Protein AF-A0A0E3WT31-F1 (afdb_monomer_lite)

Secondary structure (DSSP, 8-state):
---------TT--HHHHHHS-HHHHHHHTTS-----EEEEEEEEEETTEEEEEEEEEE-SSHHHHHTT--EEEES-HHHHHHHHHHHHHHHHHHHTSS--

Sequence (100 aa):
MAAIEKVRLEGRTLGDIFKENFLRRIADTGENIFPISVAFVREFEKEGKSHASLITFSHQNNDEVKNKILHVESEDPELLELFLKIIEREQNVTGSKSES

Radius of gyration: 17.22 Å; chains: 1; bounding box: 46×36×42 Å

pLDDT: mean 82.82, std 13.2, range [35.94, 94.81]

Foldseek 3Di:
DDDDDDDDDPPDDVVNCVVPVNVVVVVVVVDPDDPFKDKDWDWDDDPNDIDIWMWMWGDPDPVCVVVVPIDIDIPDVVVSVVVVVVVVVVVVVVVVPPPD

Organism: NCBI:txid1434110

Structure (mmCIF, N/CA/C/O backbone):
data_AF-A0A0E3WT31-F1
#
_entry.id   AF-A0A0E3WT31-F1
#
loop_
_atom_site.group_PDB
_atom_site.id
_atom_site.type_symbol
_atom_site.label_atom_id
_atom_site.label_alt_id
_atom_site.label_comp_id
_atom_site.label_asym_id
_atom_site.label_entity_id
_atom_site.label_seq_id
_atom_site.pdbx_PDB_ins_code
_atom_site.Cartn_x
_atom_site.Cartn_y
_atom_site.Cartn_z
_atom_site.occupancy
_atom_site.B_iso_or_equiv
_atom_site.auth_seq_id
_atom_site.auth_comp_id
_atom_site.auth_asym_id
_atom_site.auth_atom_id
_atom_site.pdbx_PDB_model_num
ATOM 1 N N . MET A 1 1 ? -3.260 17.680 -22.208 1.00 50.50 1 MET A N 1
ATOM 2 C CA . MET A 1 1 ? -3.273 16.807 -21.014 1.00 50.50 1 MET A CA 1
ATOM 3 C C . MET A 1 1 ? -3.882 15.486 -21.436 1.00 50.50 1 MET A C 1
ATOM 5 O O . MET A 1 1 ? -4.963 15.517 -22.008 1.00 50.50 1 MET A O 1
ATOM 9 N N . ALA A 1 2 ? -3.182 14.366 -21.252 1.00 56.94 2 ALA A N 1
ATOM 10 C CA . ALA A 1 2 ? -3.791 13.056 -21.471 1.00 56.94 2 ALA A CA 1
ATOM 11 C C . ALA A 1 2 ? -4.898 12.856 -20.424 1.00 56.94 2 ALA A C 1
ATOM 13 O O . ALA A 1 2 ? -4.699 13.186 -19.254 1.00 56.94 2 ALA A O 1
ATOM 14 N N . ALA A 1 3 ? -6.072 12.390 -20.845 1.00 65.44 3 ALA A N 1
ATOM 15 C CA . ALA A 1 3 ? -7.140 12.058 -19.915 1.00 65.44 3 ALA A CA 1
ATOM 16 C C . ALA A 1 3 ? -6.700 10.849 -19.080 1.00 65.44 3 ALA A C 1
ATOM 18 O O . ALA A 1 3 ? -6.274 9.838 -19.634 1.00 65.44 3 ALA A O 1
ATOM 19 N N . ILE A 1 4 ? -6.773 10.964 -17.754 1.00 73.00 4 ILE A N 1
ATOM 20 C CA . ILE A 1 4 ? -6.567 9.820 -16.867 1.00 73.00 4 ILE A CA 1
ATOM 21 C C . ILE A 1 4 ? -7.850 8.997 -16.914 1.00 73.00 4 ILE A C 1
ATOM 23 O O . ILE A 1 4 ? -8.885 9.423 -16.397 1.00 73.00 4 ILE A O 1
ATOM 27 N N . GLU A 1 5 ? -7.789 7.833 -17.548 1.00 77.69 5 GLU A N 1
ATOM 28 C CA . GLU A 1 5 ? -8.890 6.881 -17.534 1.00 77.69 5 GLU A CA 1
ATOM 29 C C . GLU A 1 5 ? -8.915 6.163 -16.179 1.00 77.69 5 GLU A C 1
ATOM 31 O O . GLU A 1 5 ? -7.933 5.551 -15.756 1.00 77.69 5 GLU A O 1
ATOM 36 N N . LYS A 1 6 ? -10.033 6.280 -15.455 1.00 79.12 6 LYS A N 1
ATOM 37 C CA . LYS A 1 6 ? -10.244 5.556 -14.198 1.00 79.12 6 LYS A CA 1
ATOM 38 C C . LYS A 1 6 ? -10.943 4.239 -14.504 1.00 79.12 6 LYS A C 1
ATOM 40 O O . LYS A 1 6 ? -12.113 4.236 -14.874 1.00 79.12 6 LYS A O 1
ATOM 45 N N . VAL A 1 7 ? -10.241 3.129 -14.305 1.00 80.50 7 VAL A N 1
ATOM 46 C CA . VAL A 1 7 ? -10.810 1.785 -14.449 1.00 80.50 7 VAL A CA 1
ATOM 47 C C . VAL A 1 7 ? -11.404 1.337 -13.113 1.00 80.50 7 VAL A C 1
ATOM 49 O O . VAL A 1 7 ? -10.719 1.352 -12.091 1.00 80.50 7 VAL A O 1
ATOM 52 N N . ARG A 1 8 ? -12.675 0.918 -13.118 1.00 83.75 8 ARG A N 1
ATOM 53 C CA . ARG A 1 8 ? -13.337 0.274 -11.972 1.00 83.75 8 ARG A CA 1
ATOM 54 C C . ARG A 1 8 ? -13.506 -1.214 -12.266 1.00 83.75 8 ARG A C 1
ATOM 56 O O . ARG A 1 8 ? -14.142 -1.575 -13.249 1.00 83.75 8 ARG A O 1
ATOM 63 N N . LEU A 1 9 ? -12.955 -2.066 -11.405 1.00 83.19 9 LEU A N 1
ATOM 64 C CA . LEU A 1 9 ? -13.116 -3.518 -11.484 1.00 83.19 9 LEU A CA 1
ATOM 65 C C . LEU A 1 9 ? -14.089 -3.972 -10.395 1.00 83.19 9 LEU A C 1
ATOM 67 O O . LEU A 1 9 ? -13.726 -4.065 -9.226 1.00 83.19 9 LEU A O 1
ATOM 71 N N . GLU A 1 10 ? -15.343 -4.209 -10.767 1.00 89.62 10 GLU A N 1
ATOM 72 C CA . GLU A 1 10 ? -16.368 -4.683 -9.834 1.00 89.62 10 GLU A CA 1
ATOM 73 C C . GLU A 1 10 ? -16.242 -6.197 -9.603 1.00 89.62 10 GLU A C 1
ATOM 75 O O . GLU A 1 10 ? -15.893 -6.953 -10.509 1.00 89.62 10 GLU A O 1
ATOM 80 N N . GLY A 1 11 ? -16.494 -6.649 -8.371 1.00 88.00 11 GLY A N 1
ATOM 81 C CA . GLY A 1 11 ? -16.444 -8.071 -8.006 1.00 88.00 11 GLY A CA 1
ATOM 82 C C . GLY A 1 11 ? -15.041 -8.679 -7.877 1.00 88.00 11 GLY A C 1
ATOM 83 O O . GLY A 1 11 ? -14.934 -9.874 -7.617 1.00 88.00 11 GLY A O 1
ATOM 84 N N . ARG A 1 12 ? -13.970 -7.887 -8.029 1.00 83.56 12 ARG A N 1
ATOM 85 C CA . ARG A 1 12 ? -12.587 -8.306 -7.756 1.00 83.56 12 ARG A CA 1
ATOM 86 C C . ARG A 1 12 ? -11.998 -7.486 -6.619 1.00 83.56 12 ARG A C 1
ATOM 88 O O . ARG A 1 12 ? -12.034 -6.259 -6.654 1.00 83.56 12 ARG A O 1
ATOM 95 N N . THR A 1 13 ? -11.426 -8.158 -5.628 1.00 81.50 13 THR A N 1
ATOM 96 C CA . THR A 1 13 ? -10.678 -7.502 -4.550 1.00 81.50 13 THR A CA 1
ATOM 97 C C . THR A 1 13 ? -9.218 -7.295 -4.957 1.00 81.50 13 THR A C 1
ATOM 99 O O . THR A 1 13 ? -8.700 -7.991 -5.833 1.00 81.50 13 THR A O 1
ATOM 102 N N . LEU A 1 14 ? -8.506 -6.381 -4.285 1.00 77.69 14 LEU A N 1
ATOM 103 C CA . LEU A 1 14 ? -7.046 -6.282 -4.431 1.00 77.69 14 LEU A CA 1
ATOM 104 C C . LEU A 1 14 ? -6.365 -7.621 -4.119 1.00 77.69 14 LEU A C 1
ATOM 106 O O . LEU A 1 14 ? -5.411 -7.989 -4.794 1.00 77.69 14 LEU A O 1
ATOM 110 N N . GLY A 1 15 ? -6.883 -8.380 -3.147 1.00 77.25 15 GLY A N 1
ATOM 111 C CA . GLY A 1 15 ? -6.384 -9.713 -2.821 1.00 77.25 15 GLY A CA 1
ATOM 112 C C . GLY A 1 15 ? -6.494 -10.696 -3.988 1.00 77.25 15 GLY A C 1
ATOM 113 O O . GLY A 1 15 ? -5.577 -11.481 -4.198 1.00 77.25 15 GLY A O 1
ATOM 114 N N . ASP A 1 16 ? -7.562 -10.634 -4.784 1.00 82.50 16 ASP A N 1
ATOM 115 C CA . ASP A 1 16 ? -7.703 -11.470 -5.983 1.00 82.50 16 ASP A CA 1
ATOM 116 C C . ASP A 1 16 ? -6.686 -11.071 -7.056 1.00 82.50 16 ASP A C 1
ATOM 118 O O . ASP A 1 16 ? -6.064 -11.934 -7.673 1.00 82.50 16 ASP A O 1
ATOM 122 N N . ILE A 1 17 ? -6.457 -9.765 -7.222 1.00 82.12 17 ILE A N 1
ATOM 123 C CA . ILE A 1 17 ? -5.474 -9.225 -8.168 1.00 82.12 17 ILE A CA 1
ATOM 124 C C . ILE A 1 17 ? -4.050 -9.603 -7.754 1.00 82.12 17 ILE A C 1
ATOM 126 O O . ILE A 1 17 ? -3.287 -10.053 -8.596 1.00 82.12 17 ILE A O 1
ATOM 130 N N . PHE A 1 18 ? -3.685 -9.461 -6.478 1.00 78.38 18 PHE A N 1
ATOM 131 C CA . PHE A 1 18 ? -2.339 -9.782 -5.990 1.00 78.38 18 PHE A CA 1
ATOM 132 C C . PHE A 1 18 ? -2.083 -11.292 -5.822 1.00 78.38 18 PHE A C 1
ATOM 134 O O . PHE A 1 18 ? -0.922 -11.697 -5.763 1.00 78.38 18 PHE A O 1
ATOM 141 N N . LYS A 1 19 ? -3.132 -12.131 -5.756 1.00 77.75 19 LYS A N 1
ATOM 142 C CA . LYS A 1 19 ? -3.025 -13.604 -5.827 1.00 77.75 19 LYS A CA 1
ATOM 143 C C . LYS A 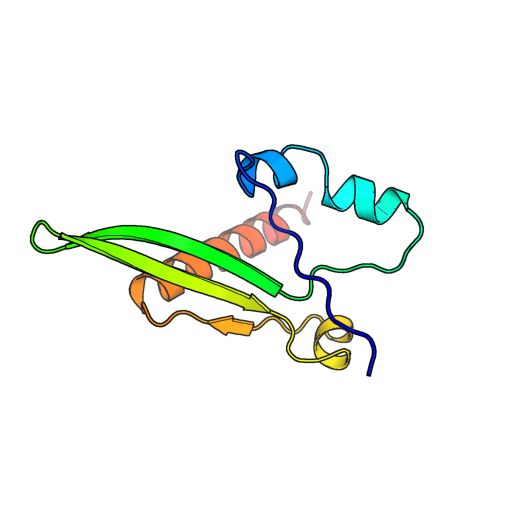1 19 ? -2.721 -14.098 -7.236 1.00 77.75 19 LYS A C 1
ATOM 145 O O . LYS A 1 19 ? -1.998 -15.081 -7.401 1.00 77.75 19 LYS A O 1
ATOM 150 N N . GLU A 1 20 ? -3.265 -13.447 -8.263 1.00 65.81 20 GLU A N 1
ATOM 151 C CA . GLU A 1 20 ? -2.670 -13.551 -9.591 1.00 65.81 20 GLU A CA 1
ATOM 152 C C . GLU A 1 20 ? -1.249 -12.994 -9.449 1.00 65.81 20 GLU A C 1
ATOM 154 O O . GLU A 1 20 ? -1.091 -11.974 -8.800 1.00 65.81 20 GLU A O 1
ATOM 159 N N . ASN A 1 21 ? -0.199 -13.661 -9.943 1.00 77.44 21 ASN A N 1
ATOM 160 C CA . ASN A 1 21 ? 1.194 -13.211 -9.767 1.00 77.44 21 ASN A CA 1
ATOM 161 C C . ASN A 1 21 ? 1.438 -11.847 -10.457 1.00 77.44 21 ASN A C 1
ATOM 163 O O . ASN A 1 21 ? 2.126 -11.772 -11.467 1.00 77.44 21 ASN A O 1
ATOM 167 N N . PHE A 1 22 ? 0.846 -10.767 -9.959 1.00 84.56 22 PHE A N 1
ATOM 168 C CA . PHE A 1 22 ? 0.600 -9.524 -10.672 1.00 84.56 22 PHE A CA 1
ATOM 169 C C . PHE A 1 22 ? 1.893 -8.759 -10.877 1.00 84.56 22 PHE A C 1
ATOM 171 O O . PHE A 1 22 ? 2.199 -8.370 -11.997 1.00 84.56 22 PHE A O 1
ATOM 178 N N . LEU A 1 23 ? 2.712 -8.658 -9.827 1.00 82.12 23 LEU A N 1
ATOM 179 C CA . LEU A 1 23 ? 4.058 -8.095 -9.928 1.00 82.12 23 LEU A CA 1
ATOM 180 C C . LEU A 1 23 ? 4.933 -8.891 -10.904 1.00 82.12 23 LEU A C 1
ATOM 182 O O . LEU A 1 23 ? 5.706 -8.300 -11.649 1.00 82.12 23 LEU A O 1
ATOM 186 N N . ARG A 1 24 ? 4.774 -10.222 -10.948 1.00 84.19 24 ARG A N 1
ATOM 187 C CA . ARG A 1 24 ? 5.474 -11.062 -11.929 1.00 84.19 24 ARG A CA 1
ATOM 188 C C . ARG A 1 24 ? 4.982 -10.773 -13.343 1.00 84.19 24 ARG A C 1
ATOM 190 O O . ARG A 1 24 ? 5.799 -10.543 -14.213 1.00 84.19 24 ARG A O 1
ATOM 197 N N . ARG A 1 25 ? 3.666 -10.696 -13.553 1.00 86.75 25 ARG A N 1
ATOM 198 C CA . ARG A 1 25 ? 3.073 -10.359 -14.854 1.00 86.75 25 ARG A CA 1
ATOM 199 C C . ARG A 1 25 ? 3.490 -8.975 -15.334 1.00 86.75 25 ARG A C 1
ATOM 201 O O . ARG A 1 25 ? 3.724 -8.820 -16.522 1.00 86.75 25 ARG A O 1
ATOM 208 N N . ILE A 1 26 ? 3.600 -7.999 -14.430 1.00 86.81 26 ILE A N 1
ATOM 209 C CA . ILE A 1 26 ? 4.168 -6.684 -14.734 1.00 86.81 26 ILE A CA 1
ATOM 210 C C . ILE A 1 26 ? 5.618 -6.840 -15.197 1.00 86.81 26 ILE A C 1
ATOM 212 O O . ILE A 1 26 ? 5.954 -6.351 -16.270 1.00 86.81 26 ILE A O 1
ATOM 216 N N . ALA A 1 27 ? 6.454 -7.553 -14.439 1.00 84.12 27 ALA A N 1
ATOM 217 C CA . ALA A 1 27 ? 7.847 -7.783 -14.820 1.00 84.12 27 ALA A CA 1
ATOM 218 C C . ALA A 1 27 ? 7.974 -8.503 -16.179 1.00 84.12 27 ALA A C 1
ATOM 220 O O . ALA A 1 27 ? 8.827 -8.146 -16.988 1.00 84.12 27 ALA A O 1
ATOM 221 N N . ASP A 1 28 ? 7.083 -9.456 -16.463 1.00 89.56 28 ASP A N 1
ATOM 222 C CA . ASP A 1 28 ? 7.048 -10.226 -17.711 1.00 89.56 28 ASP A CA 1
ATOM 223 C C . ASP A 1 28 ? 6.649 -9.376 -18.935 1.00 89.56 28 ASP A C 1
ATOM 225 O O . ASP A 1 28 ? 6.871 -9.800 -20.068 1.00 89.56 28 ASP A O 1
ATOM 229 N N . THR A 1 29 ? 6.085 -8.173 -18.746 1.00 89.81 29 THR A N 1
ATOM 230 C CA . THR A 1 29 ? 5.779 -7.267 -19.871 1.00 89.81 29 THR A CA 1
ATOM 231 C C . THR A 1 29 ? 7.030 -6.686 -20.533 1.00 89.81 29 THR A C 1
ATOM 233 O O . THR A 1 29 ? 6.947 -6.201 -21.658 1.00 89.81 29 THR A O 1
ATOM 236 N N . GLY A 1 30 ? 8.180 -6.710 -19.847 1.00 86.69 30 GLY A N 1
ATOM 237 C CA . GLY A 1 30 ? 9.393 -6.006 -20.270 1.00 86.69 30 GLY A CA 1
ATOM 238 C C . GLY A 1 30 ? 9.335 -4.486 -20.068 1.00 86.69 30 GLY A C 1
ATOM 239 O O . GLY A 1 30 ? 10.325 -3.804 -20.330 1.00 86.69 30 GLY A O 1
ATOM 240 N N . GLU A 1 31 ? 8.211 -3.956 -19.579 1.00 86.69 31 GLU A N 1
ATOM 241 C CA . GLU A 1 31 ? 8.051 -2.546 -19.238 1.00 86.69 31 GLU A CA 1
ATOM 242 C C . GLU A 1 31 ? 8.659 -2.232 -17.871 1.00 86.69 31 GLU A C 1
ATOM 244 O O . GLU A 1 31 ? 8.610 -3.024 -16.927 1.00 86.69 31 GLU A O 1
ATOM 249 N N . ASN A 1 32 ? 9.187 -1.018 -17.736 1.00 78.88 32 ASN A N 1
ATOM 250 C CA . ASN A 1 32 ? 9.800 -0.552 -16.498 1.00 78.88 32 ASN A CA 1
ATOM 251 C C . ASN A 1 32 ? 8.747 0.020 -15.532 1.00 78.88 32 ASN A C 1
ATOM 253 O O . ASN A 1 32 ? 8.718 1.223 -15.262 1.00 78.88 32 ASN A O 1
ATOM 257 N N . ILE A 1 33 ? 7.834 -0.836 -15.071 1.00 81.44 33 ILE A N 1
ATOM 258 C CA . ILE A 1 33 ? 6.713 -0.457 -14.205 1.00 81.44 33 ILE A CA 1
ATOM 259 C C . ILE A 1 33 ? 7.023 -0.854 -12.764 1.00 81.44 33 ILE A C 1
ATOM 261 O O . ILE A 1 33 ? 7.271 -2.020 -12.457 1.00 81.44 33 ILE A O 1
ATOM 265 N N . PHE A 1 34 ? 6.919 0.117 -11.861 1.00 74.62 34 PHE A N 1
ATOM 266 C CA . PHE A 1 34 ? 7.070 -0.091 -10.425 1.00 74.62 34 PHE A CA 1
ATOM 267 C C . PHE A 1 34 ? 5.846 0.458 -9.693 1.00 74.62 34 PHE A C 1
ATOM 269 O O . PHE A 1 34 ? 5.347 1.525 -10.065 1.00 74.62 34 PHE A O 1
ATOM 276 N N . PRO A 1 35 ? 5.353 -0.223 -8.646 1.00 75.44 35 PRO A N 1
ATOM 277 C CA . PRO A 1 35 ? 4.303 0.335 -7.810 1.00 75.44 35 PRO A CA 1
ATOM 278 C C . PRO A 1 35 ? 4.851 1.556 -7.063 1.00 75.44 35 PRO A C 1
ATOM 280 O O . PRO A 1 35 ? 5.746 1.433 -6.234 1.00 75.44 35 PRO A O 1
ATOM 283 N N . ILE A 1 36 ? 4.312 2.739 -7.360 1.00 78.50 36 ILE A N 1
ATOM 284 C CA . ILE A 1 36 ? 4.706 3.980 -6.674 1.00 78.50 36 ILE A CA 1
ATOM 285 C C . ILE A 1 36 ? 3.876 4.249 -5.422 1.00 78.50 36 ILE A C 1
ATOM 287 O O . ILE A 1 36 ? 4.264 5.068 -4.595 1.00 78.50 36 ILE A O 1
ATOM 291 N N . SER A 1 37 ? 2.720 3.600 -5.274 1.00 84.44 37 SER A N 1
ATOM 292 C CA . SER A 1 37 ? 1.886 3.716 -4.081 1.00 84.44 37 SER A CA 1
ATOM 293 C C . SER A 1 37 ? 1.030 2.469 -3.876 1.00 84.44 37 SER A C 1
ATOM 295 O O . SER A 1 37 ? 0.489 1.921 -4.836 1.00 84.44 37 SER A O 1
ATOM 297 N N . VAL A 1 38 ? 0.866 2.047 -2.626 1.00 86.31 38 VAL A N 1
ATOM 298 C CA . VAL A 1 38 ? -0.120 1.047 -2.203 1.00 86.31 38 VAL A CA 1
ATOM 299 C C . VAL A 1 38 ? -0.800 1.528 -0.927 1.00 86.31 38 VAL A C 1
ATOM 301 O O . VAL A 1 38 ? -0.163 2.128 -0.067 1.00 86.31 38 VAL A O 1
ATOM 304 N N . ALA A 1 39 ? -2.103 1.287 -0.814 1.00 89.75 39 ALA A N 1
ATOM 305 C CA . ALA A 1 39 ? -2.886 1.629 0.363 1.00 89.75 39 ALA A CA 1
ATOM 306 C C . ALA A 1 39 ? -3.587 0.385 0.903 1.00 89.75 39 ALA A C 1
ATOM 308 O O . ALA A 1 39 ? -4.066 -0.450 0.132 1.00 89.75 39 ALA A O 1
ATOM 309 N N . PHE A 1 40 ? -3.679 0.291 2.223 1.00 89.12 40 PHE A N 1
ATOM 310 C CA . PHE A 1 40 ? -4.418 -0.745 2.929 1.00 89.12 40 PHE A CA 1
ATOM 311 C C . PHE A 1 40 ? -5.449 -0.096 3.842 1.00 89.12 40 PHE A C 1
ATOM 313 O O . PHE A 1 40 ? -5.232 1.000 4.354 1.00 89.12 40 PHE A O 1
ATOM 320 N N . VAL A 1 41 ? -6.564 -0.789 4.056 1.00 90.88 41 VAL A N 1
ATOM 321 C CA . VAL A 1 41 ? -7.618 -0.364 4.977 1.00 90.88 41 VAL A CA 1
ATOM 322 C C . VAL A 1 41 ? -7.699 -1.374 6.113 1.00 90.88 41 VAL A C 1
ATOM 324 O O . VAL A 1 41 ? -7.805 -2.576 5.865 1.00 90.88 41 VAL A O 1
ATOM 327 N N . ARG A 1 42 ? -7.648 -0.887 7.353 1.00 91.38 42 ARG A N 1
ATOM 328 C CA . ARG A 1 42 ? -7.979 -1.659 8.550 1.00 91.38 42 ARG A CA 1
ATOM 329 C C . ARG A 1 42 ? -9.396 -1.313 8.966 1.00 91.38 42 ARG A C 1
ATOM 331 O O . ARG A 1 42 ? -9.655 -0.17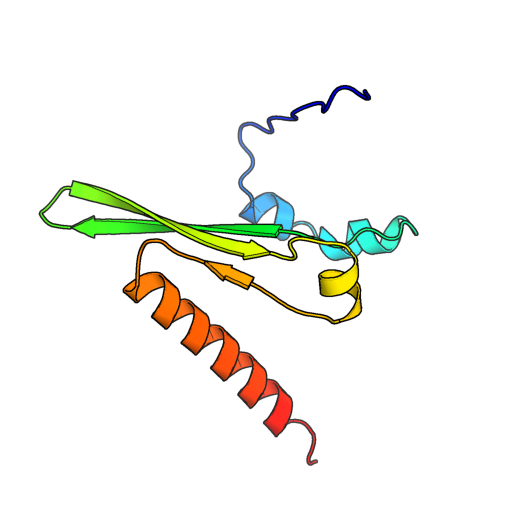8 9.353 1.00 91.38 42 ARG A O 1
ATOM 338 N N . GLU A 1 43 ? -10.272 -2.304 8.944 1.00 92.56 43 GLU A N 1
ATOM 339 C CA . GLU A 1 43 ? -11.581 -2.222 9.584 1.00 92.56 43 GLU A CA 1
ATOM 340 C C . GLU A 1 43 ? -11.459 -2.631 11.055 1.00 92.56 43 GLU A C 1
ATOM 342 O O . GLU A 1 43 ? -10.735 -3.574 11.389 1.00 92.56 43 GLU A O 1
ATOM 347 N N . PHE A 1 44 ? -12.130 -1.906 11.945 1.00 89.12 44 PHE A N 1
ATOM 348 C CA . PHE A 1 44 ? -12.155 -2.202 13.375 1.00 89.12 44 PHE A CA 1
ATOM 349 C C . PHE A 1 44 ? -13.436 -1.679 14.019 1.00 89.12 44 PHE A C 1
ATOM 351 O O . PHE A 1 44 ? -14.050 -0.727 13.540 1.00 89.12 44 PHE A O 1
ATOM 358 N N . GLU A 1 45 ? -13.827 -2.288 15.135 1.00 93.31 45 GLU A N 1
ATOM 359 C CA . GLU A 1 45 ? -14.944 -1.805 15.939 1.00 93.31 45 GLU A CA 1
ATOM 360 C C . GLU A 1 45 ? -14.441 -0.961 17.109 1.00 93.31 45 GLU A C 1
ATOM 362 O O . GLU A 1 45 ? -13.549 -1.365 17.856 1.00 93.31 45 GLU A O 1
ATOM 367 N N . LYS A 1 46 ? -15.046 0.213 17.292 1.00 87.88 46 LYS A N 1
ATOM 368 C CA . LYS A 1 46 ? -14.811 1.088 18.443 1.00 87.88 46 LYS A CA 1
ATOM 369 C C . LYS A 1 46 ? -16.151 1.623 18.920 1.00 87.88 46 LYS A C 1
ATOM 371 O O . LYS A 1 46 ? -16.943 2.110 18.122 1.00 87.88 46 LYS A O 1
ATOM 376 N N . GLU A 1 47 ? -16.433 1.477 20.214 1.00 92.56 47 GLU A N 1
ATOM 377 C CA . GLU A 1 47 ? -17.701 1.927 20.821 1.00 92.56 47 GLU A CA 1
ATOM 378 C C . GLU A 1 47 ? -18.957 1.359 20.120 1.00 92.56 47 GLU A C 1
ATOM 380 O O . GLU A 1 47 ? -19.986 2.024 20.011 1.00 92.56 47 GLU A O 1
ATOM 385 N N . GLY A 1 48 ? -18.873 0.123 19.611 1.00 92.75 48 GLY A N 1
ATOM 386 C CA . GLY A 1 48 ? -19.970 -0.539 18.894 1.00 92.75 48 GLY A CA 1
ATOM 387 C C . GLY A 1 48 ? -20.247 0.015 17.491 1.00 92.75 48 GLY A C 1
ATOM 388 O O . GLY A 1 48 ? -21.293 -0.282 16.916 1.00 92.75 48 GLY A O 1
ATOM 389 N N . LYS A 1 49 ? -19.342 0.831 16.937 1.00 93.00 49 LYS A N 1
ATOM 390 C CA . LYS A 1 49 ? -19.406 1.335 15.561 1.00 93.00 49 LYS A CA 1
ATOM 391 C C . LYS A 1 49 ? -18.261 0.768 14.734 1.00 93.00 49 LYS A C 1
ATOM 393 O O . LYS A 1 49 ? -17.142 0.632 15.225 1.00 93.00 49 LYS A O 1
ATOM 398 N N . SER A 1 50 ? -18.550 0.480 13.467 1.00 93.62 50 SER A N 1
ATOM 399 C CA . SER A 1 50 ? -17.535 0.099 12.487 1.00 93.62 50 SER A CA 1
ATOM 400 C C . SER A 1 50 ? -16.769 1.338 12.038 1.00 93.62 50 SER A C 1
ATOM 402 O O . SER A 1 50 ? -17.363 2.317 11.582 1.00 93.62 50 SER A O 1
ATOM 404 N N . HIS A 1 51 ? -15.451 1.269 12.140 1.00 91.44 51 HIS A N 1
ATOM 405 C CA . HIS A 1 51 ? -14.511 2.271 11.669 1.00 91.44 51 HIS A CA 1
ATOM 406 C C . HIS A 1 51 ? -13.561 1.651 10.650 1.00 91.44 51 HIS A C 1
ATOM 408 O O . HIS A 1 51 ? -13.361 0.437 10.612 1.00 91.44 51 HIS A O 1
ATOM 414 N N . ALA A 1 52 ? -12.978 2.510 9.824 1.00 92.94 52 ALA A N 1
ATOM 415 C CA . ALA A 1 52 ? -11.949 2.138 8.877 1.00 92.94 52 ALA A CA 1
ATOM 416 C C . ALA A 1 52 ? -10.843 3.188 8.927 1.00 92.94 52 ALA A C 1
ATOM 418 O O . ALA A 1 52 ? -11.134 4.383 8.922 1.00 92.94 52 ALA A O 1
ATOM 419 N N . SER A 1 53 ? -9.598 2.732 8.954 1.00 94.38 53 SER A N 1
ATOM 420 C CA . SER A 1 53 ? -8.424 3.597 8.858 1.00 94.38 53 SER A CA 1
ATOM 421 C C . SER A 1 53 ? -7.525 3.125 7.735 1.00 94.38 53 SER A C 1
ATOM 423 O O . SER A 1 53 ? -7.419 1.927 7.464 1.00 94.38 53 SER A O 1
ATOM 425 N N . LEU A 1 54 ? -6.905 4.084 7.062 1.00 94.81 54 LEU A N 1
ATOM 426 C CA . LEU A 1 54 ? -6.093 3.855 5.881 1.00 94.81 54 LEU A CA 1
ATOM 427 C C . LEU A 1 54 ? -4.615 4.024 6.223 1.00 94.81 54 LEU A C 1
ATOM 429 O O . LEU A 1 54 ? -4.239 4.961 6.922 1.00 94.81 54 LEU A O 1
ATOM 433 N N . ILE A 1 55 ? -3.792 3.127 5.690 1.00 94.50 55 ILE A N 1
ATOM 434 C CA . ILE A 1 55 ? -2.340 3.265 5.684 1.00 94.50 55 ILE A CA 1
ATOM 435 C C . ILE A 1 55 ? -1.824 3.220 4.253 1.00 94.50 55 ILE A C 1
ATOM 437 O O . ILE A 1 55 ? -2.168 2.318 3.485 1.00 94.50 55 ILE A O 1
ATOM 441 N N . THR A 1 56 ? -1.007 4.197 3.892 1.00 93.81 56 THR A N 1
ATOM 442 C CA . THR A 1 56 ? -0.397 4.344 2.572 1.00 93.81 56 THR A CA 1
ATOM 443 C C . THR A 1 56 ? 1.102 4.148 2.638 1.00 93.81 56 THR A C 1
ATOM 445 O O . THR A 1 56 ? 1.773 4.586 3.565 1.00 93.81 56 THR A O 1
ATOM 448 N N . PHE A 1 57 ? 1.615 3.500 1.602 1.00 92.00 57 PHE A N 1
ATOM 449 C CA . PHE A 1 57 ? 3.022 3.299 1.310 1.00 92.00 57 PHE A CA 1
ATOM 450 C C . PHE A 1 57 ? 3.283 3.934 -0.040 1.00 92.00 57 PHE A C 1
ATOM 452 O O . PHE A 1 57 ? 2.642 3.531 -1.012 1.00 92.00 57 PHE A O 1
ATOM 459 N N . SER A 1 58 ? 4.182 4.907 -0.137 1.00 93.00 58 SER A N 1
ATOM 460 C CA . SER A 1 58 ? 4.369 5.622 -1.400 1.00 93.00 58 SER A CA 1
ATOM 461 C C . SER A 1 58 ? 5.760 6.197 -1.613 1.00 93.00 58 SER A C 1
ATOM 463 O O . SER A 1 58 ? 6.471 6.524 -0.667 1.00 93.00 58 SER A O 1
ATOM 465 N N . HIS A 1 59 ? 6.087 6.385 -2.888 1.00 90.94 59 HIS A N 1
ATOM 466 C CA . HIS A 1 59 ? 7.099 7.305 -3.386 1.00 90.94 59 HIS A CA 1
ATOM 467 C C . HIS A 1 59 ? 6.375 8.535 -3.950 1.00 90.94 59 HIS A C 1
ATOM 469 O O . HIS A 1 59 ? 5.471 8.399 -4.775 1.00 90.94 59 HIS A O 1
ATOM 475 N N . GLN A 1 60 ? 6.759 9.733 -3.532 1.00 85.00 60 GLN A N 1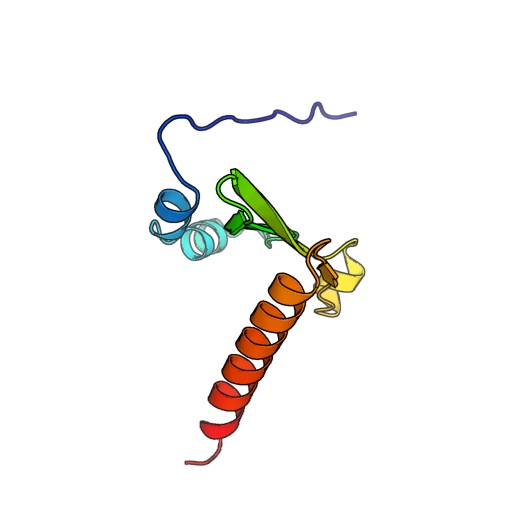
ATOM 476 C CA . GLN A 1 60 ? 6.166 10.992 -3.985 1.00 85.00 60 GLN A CA 1
ATOM 477 C C . GLN A 1 60 ? 6.730 11.456 -5.332 1.00 85.00 60 GLN A C 1
ATOM 479 O O . GLN A 1 60 ? 6.087 12.222 -6.050 1.00 85.00 60 GLN A O 1
ATOM 484 N N . ASN A 1 61 ? 7.941 11.023 -5.690 1.00 84.69 61 ASN A N 1
ATOM 485 C CA . ASN A 1 61 ? 8.602 11.419 -6.931 1.00 84.69 61 ASN A CA 1
ATOM 486 C C . ASN A 1 61 ? 9.565 10.337 -7.457 1.00 84.69 61 ASN A C 1
ATOM 488 O O . ASN A 1 61 ? 9.909 9.376 -6.771 1.00 84.69 61 ASN A O 1
ATOM 492 N N . ASN A 1 62 ? 10.019 10.512 -8.701 1.00 82.62 62 ASN A N 1
ATOM 493 C CA . ASN A 1 62 ? 10.914 9.561 -9.368 1.00 82.62 62 ASN A CA 1
ATOM 494 C C . ASN A 1 62 ? 12.274 9.412 -8.672 1.00 82.62 62 ASN A C 1
ATOM 496 O O . ASN A 1 62 ? 12.902 8.360 -8.786 1.00 82.62 62 ASN A O 1
ATOM 500 N N . ASP A 1 63 ? 12.757 10.44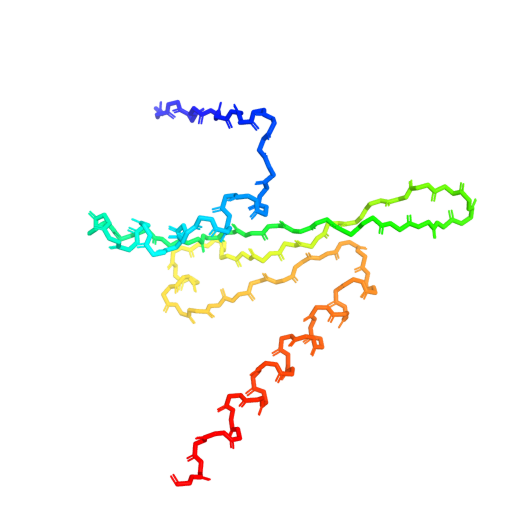8 -7.989 1.00 88.88 63 ASP A N 1
ATOM 501 C CA . ASP A 1 63 ? 14.045 10.379 -7.303 1.00 88.88 63 ASP A CA 1
ATOM 502 C C . ASP A 1 63 ? 13.941 9.555 -6.018 1.00 88.88 63 ASP A C 1
ATOM 504 O O . ASP A 1 63 ? 14.858 8.800 -5.702 1.00 88.88 63 ASP A O 1
ATOM 508 N N . GLU A 1 64 ? 12.800 9.586 -5.333 1.00 90.31 64 GLU A N 1
ATOM 509 C CA . GLU A 1 64 ? 12.514 8.678 -4.220 1.00 90.31 64 GLU A CA 1
ATOM 510 C C . GLU A 1 64 ? 12.437 7.218 -4.661 1.00 90.31 64 GLU A C 1
ATOM 512 O O . GLU A 1 64 ? 12.967 6.356 -3.962 1.00 90.31 64 GLU A O 1
ATOM 517 N N . VAL A 1 65 ? 11.871 6.934 -5.841 1.00 85.44 65 VAL A N 1
ATOM 518 C CA . VAL A 1 65 ? 11.890 5.578 -6.419 1.00 85.44 65 VAL A CA 1
ATOM 519 C C . VAL A 1 65 ? 13.334 5.106 -6.619 1.00 85.44 65 VAL A C 1
ATOM 521 O O . VAL A 1 65 ? 13.698 4.015 -6.178 1.00 85.44 65 VAL A O 1
ATOM 524 N N . LYS A 1 66 ? 14.189 5.936 -7.234 1.00 85.94 66 LYS A N 1
ATOM 525 C CA . LYS A 1 66 ? 15.608 5.602 -7.470 1.00 85.94 66 LYS A CA 1
ATOM 526 C C . LYS A 1 66 ? 16.372 5.376 -6.168 1.00 85.94 66 LYS A C 1
ATOM 528 O O . LYS A 1 66 ? 17.162 4.440 -6.072 1.00 85.94 66 LYS A O 1
ATOM 533 N N . ASN A 1 67 ? 16.128 6.227 -5.176 1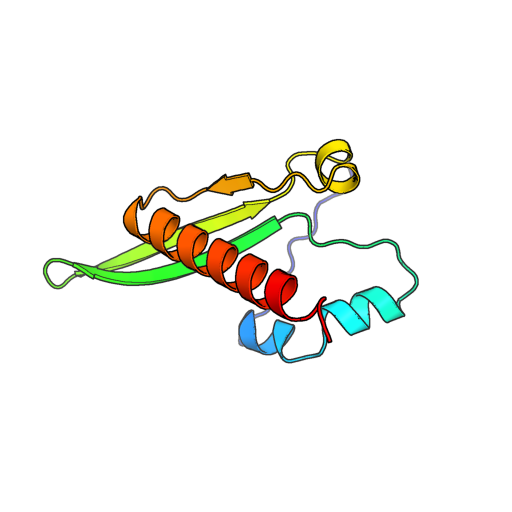.00 88.69 67 ASN A N 1
ATOM 534 C CA . ASN A 1 67 ? 16.804 6.185 -3.883 1.00 88.69 67 ASN A CA 1
ATOM 535 C C . ASN A 1 67 ? 16.143 5.221 -2.887 1.00 88.69 67 ASN A C 1
ATOM 537 O O . ASN A 1 67 ? 16.599 5.125 -1.750 1.00 88.69 67 ASN A O 1
ATOM 541 N N . LYS A 1 68 ? 15.093 4.497 -3.303 1.00 87.56 68 LYS A N 1
ATOM 542 C CA . LYS A 1 68 ? 14.328 3.556 -2.471 1.00 87.56 68 LYS A CA 1
ATOM 543 C C . LYS A 1 68 ? 13.807 4.191 -1.172 1.00 87.56 68 LYS A C 1
ATOM 545 O O . LYS A 1 68 ? 13.777 3.543 -0.129 1.00 87.56 68 LYS A O 1
ATOM 550 N N . ILE A 1 69 ? 13.400 5.458 -1.236 1.00 89.31 69 ILE A N 1
ATOM 551 C CA . ILE A 1 69 ? 12.833 6.202 -0.104 1.00 89.31 69 ILE A CA 1
ATOM 552 C C . ILE A 1 69 ? 11.339 5.907 -0.039 1.00 89.31 69 ILE A C 1
ATOM 554 O O . ILE A 1 69 ? 10.625 6.233 -0.980 1.00 89.31 69 ILE A O 1
ATOM 558 N N . LEU A 1 70 ? 10.870 5.304 1.051 1.00 89.75 70 LEU A N 1
ATOM 559 C CA . LEU A 1 70 ? 9.471 4.924 1.240 1.00 89.75 70 LEU A CA 1
ATOM 560 C C . LEU A 1 70 ? 8.817 5.805 2.305 1.00 89.75 70 LEU A C 1
ATOM 562 O O . LEU A 1 70 ? 9.299 5.865 3.434 1.00 89.75 70 LEU A O 1
ATOM 566 N N . HIS A 1 71 ? 7.694 6.426 1.959 1.00 92.19 71 HIS A N 1
ATOM 567 C CA . HIS A 1 71 ? 6.828 7.109 2.917 1.00 92.19 71 HIS A CA 1
ATOM 568 C C . HIS A 1 71 ? 5.756 6.150 3.412 1.00 92.19 71 HIS A C 1
ATOM 570 O O . HIS A 1 71 ? 5.164 5.425 2.610 1.00 92.19 71 HIS A O 1
ATOM 576 N N . VAL A 1 72 ? 5.518 6.153 4.723 1.00 92.94 72 VAL A N 1
ATOM 577 C CA . VAL A 1 72 ? 4.461 5.373 5.372 1.00 92.94 72 VAL A CA 1
ATOM 578 C C . VAL A 1 72 ? 3.590 6.335 6.165 1.00 92.94 72 VAL A C 1
ATOM 580 O O . VAL A 1 72 ? 4.073 6.980 7.094 1.00 92.94 72 VAL A O 1
ATOM 583 N N . GLU A 1 73 ? 2.321 6.445 5.791 1.00 93.50 73 GLU A N 1
ATOM 584 C CA . GLU A 1 73 ? 1.408 7.455 6.327 1.00 93.50 73 GLU A CA 1
ATOM 585 C C . GLU A 1 73 ? 0.094 6.808 6.769 1.00 93.50 73 GLU A C 1
ATOM 587 O O . GLU A 1 73 ? -0.461 5.961 6.073 1.00 93.50 73 GLU A O 1
ATOM 592 N N . SER A 1 74 ? -0.407 7.201 7.938 1.00 94.19 74 SER A N 1
ATOM 593 C CA . SER A 1 74 ? -1.713 6.801 8.464 1.00 94.19 74 SER A CA 1
ATOM 594 C C . SER A 1 74 ? -2.198 7.876 9.431 1.00 94.19 74 SER A C 1
ATOM 596 O O . SER A 1 74 ? -1.419 8.393 10.231 1.00 94.19 74 SER A O 1
ATOM 598 N N . GLU A 1 75 ? -3.488 8.201 9.377 1.00 91.25 75 GLU A N 1
ATOM 599 C CA . GLU A 1 75 ? -4.140 9.075 10.366 1.00 91.25 75 GLU A CA 1
ATOM 600 C C . GLU A 1 75 ? -4.386 8.368 11.708 1.00 91.25 75 GLU A C 1
ATOM 602 O O . GLU A 1 75 ? -4.663 9.009 12.719 1.00 91.25 75 GLU A O 1
ATOM 607 N N . ASP A 1 76 ? -4.264 7.041 11.715 1.00 93.19 76 ASP A N 1
ATOM 608 C CA . ASP A 1 76 ? -4.371 6.179 12.882 1.00 93.19 76 ASP A CA 1
ATOM 609 C C . ASP A 1 76 ? -2.959 5.810 13.382 1.00 93.19 76 ASP A C 1
ATOM 611 O O . ASP A 1 76 ? -2.247 5.055 12.700 1.00 93.19 76 ASP A O 1
ATOM 615 N N . PRO A 1 77 ? -2.531 6.329 14.551 1.00 92.62 77 PRO A N 1
ATOM 616 C CA . PRO A 1 77 ? -1.199 6.071 15.092 1.00 92.62 77 PRO A CA 1
ATOM 617 C C . PRO A 1 77 ? -0.958 4.602 15.452 1.00 92.62 77 PRO A C 1
ATOM 619 O O . PRO A 1 77 ? 0.160 4.114 15.305 1.00 92.62 77 PRO A O 1
ATOM 622 N N . GLU A 1 78 ? -1.990 3.878 15.893 1.00 92.50 78 GLU A N 1
ATOM 623 C CA . GLU A 1 78 ? -1.863 2.463 16.256 1.00 92.50 78 GLU A CA 1
ATOM 624 C C . GLU A 1 78 ? -1.656 1.605 15.008 1.00 92.50 78 GLU A C 1
ATOM 626 O O . GLU A 1 78 ? -0.883 0.644 15.014 1.00 92.50 78 GLU A O 1
ATOM 631 N N . LEU A 1 79 ? -2.346 1.953 13.918 1.00 93.62 79 LEU A N 1
ATOM 632 C CA . LEU A 1 79 ? -2.150 1.316 12.621 1.00 93.62 79 LEU A CA 1
ATOM 633 C C . LEU A 1 79 ? -0.742 1.581 12.078 1.00 93.62 79 LEU A C 1
ATOM 635 O O . LEU A 1 79 ? -0.094 0.655 11.588 1.00 93.62 79 LEU A O 1
ATOM 639 N N . LEU A 1 80 ? -0.255 2.819 12.205 1.00 94.50 80 LEU A N 1
ATOM 640 C CA . LEU A 1 80 ? 1.103 3.179 11.805 1.00 94.50 80 LEU A CA 1
ATOM 641 C C . LEU A 1 80 ? 2.141 2.357 12.579 1.00 94.50 80 LEU A C 1
ATOM 643 O O . LEU A 1 80 ? 2.998 1.714 11.973 1.00 94.50 80 LEU A O 1
ATOM 647 N N . GLU A 1 81 ? 2.031 2.318 13.908 1.00 94.00 81 GLU A N 1
ATOM 648 C CA . GLU A 1 81 ? 2.949 1.569 14.769 1.00 94.00 81 GLU A CA 1
ATOM 649 C C . GLU A 1 81 ? 2.934 0.064 14.455 1.00 94.00 81 GLU A C 1
ATOM 651 O O . GLU A 1 81 ? 3.989 -0.575 14.402 1.00 94.00 81 GLU A O 1
ATOM 656 N N . LEU A 1 82 ? 1.754 -0.512 14.205 1.00 92.94 82 LEU A N 1
ATOM 657 C CA . LEU A 1 82 ? 1.616 -1.913 13.808 1.00 92.94 82 LEU A CA 1
ATOM 658 C C . LEU A 1 82 ? 2.420 -2.221 12.540 1.00 92.94 82 LEU A C 1
ATOM 660 O O . LEU A 1 82 ? 3.173 -3.196 12.513 1.00 92.94 82 LEU A O 1
ATOM 664 N N . PHE A 1 83 ? 2.272 -1.410 11.495 1.00 92.50 83 PHE A N 1
ATOM 665 C CA . PHE A 1 83 ? 2.965 -1.651 10.232 1.00 92.50 83 PHE A CA 1
ATOM 666 C C . PHE A 1 83 ? 4.467 -1.387 10.323 1.00 92.50 83 PHE A C 1
ATOM 668 O O . PHE A 1 83 ? 5.233 -2.172 9.766 1.00 92.50 83 PHE A O 1
ATOM 675 N N . LEU A 1 84 ? 4.908 -0.372 11.071 1.00 91.62 84 LEU A N 1
ATOM 676 C CA . LEU A 1 84 ? 6.336 -0.159 11.331 1.00 91.62 84 LEU A CA 1
ATOM 677 C C . LEU A 1 84 ? 6.969 -1.392 11.996 1.00 91.62 84 LEU A C 1
ATOM 679 O O . LEU A 1 84 ? 7.990 -1.886 11.521 1.00 91.62 84 LEU A O 1
ATOM 683 N N . LYS A 1 85 ? 6.302 -1.985 12.996 1.00 92.62 85 LYS A N 1
ATOM 684 C CA . LYS A 1 85 ? 6.756 -3.237 13.631 1.00 92.62 85 LYS A CA 1
ATOM 685 C C . LYS A 1 85 ? 6.811 -4.419 12.661 1.00 92.62 85 LYS A C 1
ATOM 687 O O . LYS A 1 85 ? 7.697 -5.264 12.782 1.00 92.62 85 LYS A O 1
ATOM 692 N N . ILE A 1 86 ? 5.862 -4.526 11.728 1.00 90.75 86 ILE A N 1
ATOM 693 C CA . ILE A 1 86 ? 5.877 -5.577 10.697 1.00 90.75 86 ILE A CA 1
ATOM 694 C C . ILE A 1 86 ? 7.100 -5.398 9.789 1.00 90.75 86 ILE A C 1
ATOM 696 O O . ILE A 1 86 ? 7.839 -6.356 9.570 1.00 90.75 86 ILE A O 1
ATOM 700 N N . ILE A 1 87 ? 7.354 -4.175 9.321 1.00 87.94 87 ILE A N 1
ATOM 701 C CA . ILE A 1 87 ? 8.486 -3.853 8.440 1.00 87.94 87 ILE A CA 1
ATOM 702 C C . ILE A 1 87 ? 9.820 -4.160 9.128 1.00 87.94 87 ILE A C 1
ATOM 704 O O . ILE A 1 87 ? 10.675 -4.824 8.542 1.00 87.94 87 ILE A O 1
ATOM 708 N N . GLU A 1 88 ? 9.989 -3.731 10.379 1.00 89.19 88 GLU A N 1
ATOM 709 C CA . GLU A 1 88 ? 11.196 -4.002 11.167 1.00 89.19 88 GLU A CA 1
ATOM 710 C C . GLU A 1 88 ? 11.456 -5.506 11.324 1.00 89.19 88 GLU A C 1
ATOM 712 O O . GLU A 1 88 ? 12.595 -5.966 11.216 1.00 89.19 88 GLU A O 1
ATOM 717 N N . ARG A 1 89 ? 10.408 -6.304 11.560 1.00 88.00 89 ARG A N 1
ATOM 718 C CA . ARG A 1 89 ? 10.542 -7.764 11.670 1.00 88.00 89 ARG A CA 1
ATOM 719 C C . ARG A 1 89 ? 11.027 -8.389 10.368 1.00 88.00 89 ARG A C 1
ATOM 721 O O . ARG A 1 89 ? 11.943 -9.204 10.413 1.00 88.00 89 ARG A O 1
ATOM 728 N N . GLU A 1 90 ? 10.469 -7.994 9.230 1.00 82.56 90 GLU A N 1
ATOM 729 C CA . GLU A 1 90 ? 10.881 -8.524 7.923 1.00 82.56 90 GLU A CA 1
ATOM 730 C C . GLU A 1 90 ? 12.346 -8.190 7.596 1.00 82.56 90 GLU A C 1
ATOM 732 O O . GLU A 1 90 ? 13.081 -9.044 7.090 1.00 82.56 90 GLU A O 1
ATOM 737 N N . GLN A 1 91 ? 12.811 -6.990 7.961 1.00 76.44 91 GLN A N 1
ATOM 738 C CA . GLN A 1 91 ? 14.219 -6.597 7.814 1.00 76.44 91 GLN A CA 1
ATOM 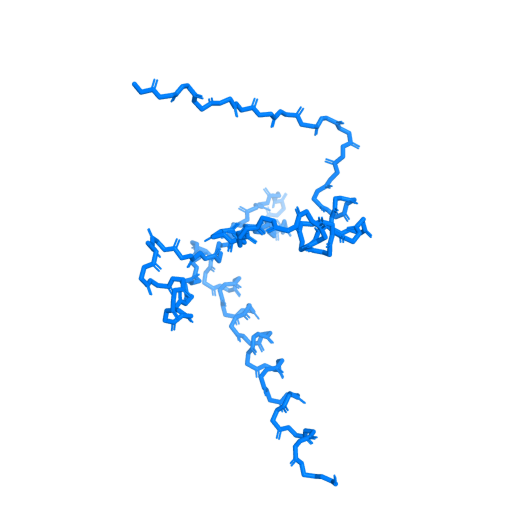739 C C . GLN A 1 91 ? 15.153 -7.428 8.709 1.00 76.44 91 GLN A C 1
ATOM 741 O O . GLN A 1 91 ? 16.220 -7.867 8.276 1.00 76.44 91 GLN A O 1
ATOM 746 N N . ASN A 1 92 ? 14.736 -7.721 9.941 1.00 68.62 92 ASN A N 1
ATOM 747 C CA . ASN A 1 92 ? 15.517 -8.544 10.868 1.00 68.62 92 ASN A CA 1
ATOM 748 C C . ASN A 1 92 ? 15.547 -10.035 10.468 1.00 68.62 92 ASN A C 1
ATOM 750 O O . ASN A 1 92 ? 16.546 -10.726 10.689 1.00 68.62 92 ASN A O 1
ATOM 754 N N . VAL A 1 93 ? 14.489 -10.539 9.828 1.00 60.16 93 VAL A N 1
ATOM 755 C CA . VAL A 1 93 ? 14.446 -11.902 9.262 1.00 60.16 93 VAL A CA 1
ATOM 756 C C . VAL A 1 93 ? 15.352 -12.029 8.030 1.00 60.16 93 VAL A C 1
ATOM 758 O O . VAL A 1 93 ? 15.919 -13.095 7.788 1.00 60.16 93 VAL A O 1
ATOM 761 N N . THR A 1 94 ? 15.539 -10.955 7.261 1.00 52.72 94 THR A N 1
ATOM 762 C CA . THR A 1 94 ? 16.470 -10.958 6.119 1.00 52.72 94 THR A CA 1
ATOM 763 C C . THR A 1 94 ? 17.933 -10.778 6.533 1.00 52.72 94 THR A C 1
ATOM 765 O O . THR A 1 94 ? 18.799 -11.377 5.901 1.00 52.72 94 THR A O 1
ATOM 768 N N . GLY A 1 95 ? 18.222 -10.057 7.623 1.00 47.56 95 GLY A N 1
ATOM 769 C CA . GLY A 1 95 ? 19.583 -9.905 8.167 1.00 47.56 95 GLY A CA 1
ATOM 770 C C . GLY A 1 95 ? 20.143 -11.135 8.899 1.00 47.56 95 GLY A C 1
ATOM 771 O O . GLY A 1 95 ? 21.350 -11.250 9.075 1.00 47.56 95 GLY A O 1
ATOM 772 N N . SER A 1 96 ? 19.290 -12.082 9.297 1.00 47.19 96 SER A N 1
ATOM 773 C CA . SER A 1 96 ? 19.689 -13.315 10.002 1.00 47.19 96 SER A CA 1
ATOM 774 C C . SER A 1 96 ? 19.933 -14.518 9.080 1.00 47.19 96 SER A C 1
ATOM 776 O O . SER A 1 96 ? 20.334 -15.579 9.549 1.00 47.19 96 SER A O 1
ATOM 778 N N . LYS A 1 97 ? 19.729 -14.369 7.763 1.00 46.34 97 LYS A N 1
ATOM 779 C CA . LYS A 1 97 ? 20.015 -15.411 6.755 1.00 46.34 97 LYS A CA 1
ATOM 780 C C . LYS A 1 97 ? 21.307 -15.186 5.960 1.00 46.34 97 LYS A C 1
ATOM 782 O O . LYS A 1 97 ? 21.593 -15.966 5.059 1.00 46.34 97 LYS A O 1
ATOM 787 N N . SER A 1 98 ? 22.084 -14.149 6.277 1.00 44.91 98 SER A N 1
ATOM 788 C CA . SER A 1 98 ? 23.357 -13.835 5.607 1.00 44.91 98 SER A CA 1
ATOM 789 C C . SER A 1 98 ? 24.612 -14.353 6.325 1.00 44.91 98 SER A C 1
ATOM 791 O O . SER A 1 98 ? 25.716 -14.026 5.904 1.00 44.91 98 SER A O 1
ATOM 793 N N . GLU A 1 99 ? 24.470 -15.185 7.359 1.00 44.91 99 GLU A N 1
ATOM 794 C CA . GLU A 1 99 ? 25.586 -15.906 7.988 1.00 44.91 99 GLU A CA 1
ATOM 795 C C . GLU A 1 99 ? 25.251 -17.400 8.100 1.00 44.91 99 GLU A C 1
ATOM 797 O O . GLU A 1 99 ? 24.715 -17.862 9.106 1.00 44.91 99 GLU A O 1
ATOM 802 N N . SER A 1 100 ? 25.512 -18.162 7.037 1.00 35.94 100 SER A N 1
ATOM 803 C CA . SER A 1 100 ? 25.675 -19.627 7.055 1.00 35.94 100 SER A CA 1
ATOM 804 C C . SER A 1 100 ? 26.440 -20.073 5.817 1.00 35.94 100 SER A C 1
ATOM 806 O O . SER A 1 100 ? 25.995 -19.710 4.705 1.00 35.94 100 SER A O 1
#